Protein AF-E9PPW2-F1 (afdb_monomer_lite)

Radius of gyration: 27.1 Å; chains: 1; bounding box: 50×69×86 Å

Foldseek 3Di:
DDDDDDDDDDDPPPDDPPDPPDDPPDDQDKDWPDFDDDDDAPDDDPDFPTAIDADPQKDKDWDPPWDPQQWDADPRTIDGRDGDDVVVPVDGDTDIFIDRPPDGDDDFDDDPPPDAFDQRFFQVRVDDDDPPPPDQQFDDDDDPDPCPVVQWDAPHRRRRTIGGD

pLDDT: mean 85.35, std 16.82, range [39.62, 98.31]

Organism: Homo sapiens (NCBI:txid9606)

Secondary structure (DSSP, 8-state):
------PPPP------------------S-EES-------TT----S-SEEEE--TTEEEEE-TTSPTTTEEEETTEEEE-S---TTT-S-----EEEEETT---------TTPPTT-EEE-GGGT----SSTT---------SSTTGGGTEEEEETTEEEEEE-

Sequence (165 aa):
MGSWALLWPPLLFTGLLVRPPGTMAQAQYCSVNKDIFEVEENTNVTEPLVDIHVPEGQEVTLGALSTPFAFRIQGNQLFLNVTPDYEEKSLLEAQLLCQSGGTLTKEIRVEEDTKVNSTVIPETQLQAEDRDKDDILFYTLQEMTAGASDYFSLVSVNRPALRLD

Structure (mmCIF, N/CA/C/O backbone):
data_AF-E9PPW2-F1
#
_entry.id   AF-E9PPW2-F1
#
loop_
_atom_site.group_PDB
_atom_site.id
_atom_site.type_symbol
_atom_site.label_atom_id
_atom_site.label_alt_id
_atom_site.label_comp_id
_atom_site.label_asym_id
_atom_site.label_entity_id
_atom_site.label_seq_id
_atom_site.pdbx_PDB_ins_code
_atom_site.Cartn_x
_atom_site.Cartn_y
_atom_site.Cartn_z
_atom_site.occupancy
_atom_site.B_iso_or_equiv
_atom_site.auth_seq_id
_atom_site.auth_comp_id
_atom_site.auth_asym_id
_atom_site.auth_atom_id
_atom_site.pdbx_PDB_model_num
ATOM 1 N N . MET A 1 1 ? 2.148 -52.662 -60.702 1.00 39.62 1 MET A N 1
ATOM 2 C CA . MET A 1 1 ? 2.294 -51.192 -60.710 1.00 39.62 1 MET A CA 1
ATOM 3 C C . MET A 1 1 ? 0.902 -50.578 -60.741 1.00 39.62 1 MET A C 1
ATOM 5 O O . MET A 1 1 ? 0.231 -50.787 -61.737 1.00 39.62 1 MET A O 1
ATOM 9 N N . GLY A 1 2 ? 0.507 -49.882 -59.661 1.00 42.38 2 GLY A N 1
ATOM 10 C CA . GLY A 1 2 ? -0.670 -48.989 -59.549 1.00 42.38 2 GLY A CA 1
ATOM 11 C C . GLY A 1 2 ? -2.042 -49.675 -59.627 1.00 42.38 2 GLY A C 1
ATOM 12 O O . GLY A 1 2 ? -2.195 -50.667 -60.314 1.00 42.38 2 GLY A O 1
ATOM 13 N N . SER A 1 3 ? -3.117 -49.244 -58.977 1.00 44.25 3 SER A N 1
ATOM 14 C CA . SER A 1 3 ? -3.381 -48.148 -58.047 1.00 44.25 3 SER A CA 1
ATOM 15 C C . SER A 1 3 ? -4.735 -48.493 -57.408 1.00 44.25 3 SER A C 1
ATOM 17 O O . SER A 1 3 ? -5.693 -48.752 -58.135 1.00 44.25 3 SER A O 1
ATOM 19 N N . TRP A 1 4 ? -4.818 -48.584 -56.080 1.00 45.62 4 TRP A N 1
ATOM 20 C CA . TRP A 1 4 ? -6.082 -48.819 -55.375 1.00 45.62 4 TRP A CA 1
ATOM 21 C C . TRP A 1 4 ? -6.699 -47.455 -55.063 1.00 45.62 4 TRP A C 1
ATOM 23 O O . TRP A 1 4 ? -6.168 -46.710 -54.244 1.00 45.62 4 TRP A O 1
ATOM 33 N N . ALA A 1 5 ? -7.795 -47.106 -55.735 1.00 47.72 5 ALA A N 1
ATOM 34 C CA . ALA A 1 5 ? -8.551 -45.895 -55.441 1.00 47.72 5 ALA A CA 1
ATOM 35 C C . ALA A 1 5 ? -9.536 -46.187 -54.298 1.00 47.72 5 ALA A C 1
ATOM 37 O O . ALA A 1 5 ? -10.601 -46.760 -54.519 1.00 47.72 5 ALA A O 1
ATOM 38 N N . LEU A 1 6 ? -9.168 -45.824 -53.069 1.00 55.53 6 LEU A N 1
ATOM 39 C CA . LEU A 1 6 ? -10.096 -45.777 -51.942 1.00 55.53 6 LEU A CA 1
ATOM 40 C C . LEU A 1 6 ? -10.734 -44.383 -51.888 1.00 55.53 6 LEU A C 1
ATOM 42 O O . LEU A 1 6 ? -10.062 -43.382 -51.652 1.00 55.53 6 LEU A O 1
ATOM 46 N N . LEU A 1 7 ? -12.043 -44.345 -52.138 1.00 50.47 7 LEU A N 1
ATOM 47 C CA . LEU A 1 7 ? -12.925 -43.203 -51.907 1.00 50.47 7 LEU A CA 1
ATOM 48 C C . LEU A 1 7 ? -13.044 -42.942 -50.397 1.00 50.47 7 LEU A C 1
ATOM 50 O O . LEU A 1 7 ? -13.557 -43.786 -49.666 1.00 50.47 7 LEU A O 1
ATOM 54 N N . TRP A 1 8 ? -12.612 -41.767 -49.940 1.00 46.84 8 TRP A N 1
ATOM 55 C CA . TRP A 1 8 ? -12.901 -41.252 -48.597 1.00 46.84 8 TRP A CA 1
ATOM 56 C C . TRP A 1 8 ? -14.102 -40.278 -48.676 1.00 46.84 8 TRP A C 1
ATOM 58 O O . TRP A 1 8 ? -14.079 -39.381 -49.521 1.00 46.84 8 TRP A O 1
ATOM 68 N N . PRO A 1 9 ? -15.135 -40.384 -47.812 1.00 46.31 9 PRO A N 1
ATOM 69 C CA . PRO A 1 9 ? -16.247 -39.428 -47.744 1.00 46.31 9 PRO A CA 1
ATOM 70 C C . PRO A 1 9 ? -15.913 -38.206 -46.859 1.00 46.31 9 PRO A C 1
ATOM 72 O O . PRO A 1 9 ? -15.339 -38.371 -45.783 1.00 46.31 9 PRO A O 1
ATOM 75 N N . PRO A 1 10 ? -16.267 -36.967 -47.244 1.00 52.53 10 PRO A N 1
ATOM 76 C CA . PRO A 1 10 ? -15.836 -35.780 -46.512 1.00 52.53 10 PRO A CA 1
ATOM 77 C C . PRO A 1 10 ? -16.504 -35.723 -45.131 1.00 52.53 10 PRO A C 1
ATOM 79 O O . PRO A 1 10 ? -17.729 -35.734 -45.016 1.00 52.53 10 PRO A O 1
ATOM 82 N N . LEU A 1 11 ? -15.690 -35.654 -44.076 1.00 57.00 11 LEU A N 1
ATOM 83 C CA . LEU A 1 11 ? -16.152 -35.393 -42.714 1.00 57.00 11 LEU A CA 1
ATOM 84 C C . LEU A 1 11 ? -16.548 -33.916 -42.604 1.00 57.00 11 LEU A C 1
ATOM 86 O O . LEU A 1 11 ? -15.697 -33.028 -42.634 1.00 57.00 11 LEU A O 1
ATOM 90 N N . LEU A 1 12 ? -17.847 -33.660 -42.462 1.00 56.25 12 LEU A N 1
ATOM 91 C CA . LEU A 1 12 ? -18.384 -32.382 -42.006 1.00 56.25 12 LEU A CA 1
ATOM 92 C C . LEU A 1 12 ? -18.013 -32.196 -40.527 1.00 56.25 12 LEU A C 1
ATOM 94 O O . LEU A 1 12 ? -18.702 -32.692 -39.639 1.00 56.25 12 LEU A O 1
ATOM 98 N N . PHE A 1 13 ? -16.920 -31.481 -40.256 1.00 53.19 13 PHE A N 1
ATOM 99 C CA . PHE A 1 13 ? -16.645 -30.935 -38.928 1.00 53.19 13 PHE A CA 1
ATOM 100 C C . PHE A 1 13 ? -17.612 -29.773 -38.672 1.00 53.19 13 PHE A C 1
ATOM 102 O O . PHE A 1 13 ? -17.373 -28.633 -39.066 1.00 53.19 13 PHE A O 1
ATOM 109 N N . THR A 1 14 ? -18.732 -30.061 -38.015 1.00 55.41 14 THR A N 1
ATOM 110 C CA . THR A 1 14 ? -19.552 -29.040 -37.360 1.00 55.41 14 THR A CA 1
ATOM 111 C C . THR A 1 14 ? -18.732 -28.426 -36.226 1.00 55.41 14 THR A C 1
ATOM 113 O O . THR A 1 14 ? -18.534 -29.053 -35.185 1.00 55.41 14 THR A O 1
ATOM 116 N N . GLY A 1 15 ? -18.214 -27.217 -36.445 1.00 52.25 15 GLY A N 1
ATOM 117 C CA . GLY A 1 15 ? -17.520 -26.436 -35.427 1.00 52.25 15 GLY A CA 1
ATOM 118 C C . GLY A 1 15 ? -18.474 -26.035 -34.304 1.00 52.25 15 GLY A C 1
ATOM 119 O O . GLY A 1 15 ? -19.262 -25.104 -34.451 1.00 52.25 15 GLY A O 1
ATOM 120 N N . LEU A 1 16 ? -18.391 -26.727 -33.169 1.00 51.16 16 LEU A N 1
ATOM 121 C CA . LEU A 1 16 ? -18.877 -26.212 -31.894 1.00 51.16 16 LEU A CA 1
ATOM 122 C C . LEU A 1 16 ? -17.952 -25.061 -31.483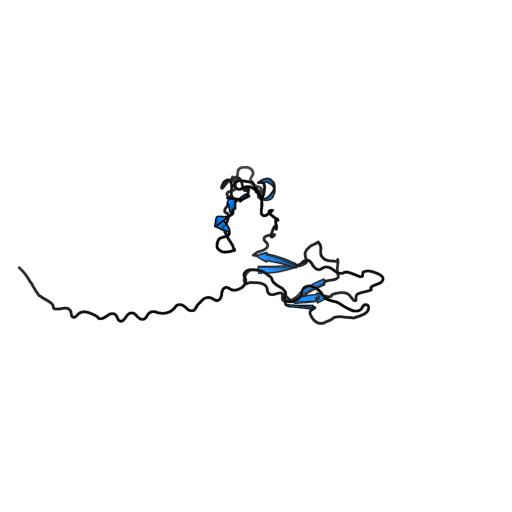 1.00 51.16 16 LEU A C 1
ATOM 124 O O . LEU A 1 16 ? -16.843 -25.284 -31.001 1.00 51.16 16 LEU A O 1
ATOM 128 N N . LEU A 1 17 ? -18.409 -23.825 -31.689 1.00 55.09 17 LEU A N 1
ATOM 129 C CA . LEU A 1 17 ? -17.853 -22.646 -31.029 1.00 55.09 17 LEU A CA 1
ATOM 130 C C . LEU A 1 17 ? -18.103 -22.790 -29.522 1.00 55.09 17 LEU A C 1
ATOM 132 O O . LEU A 1 17 ? -19.140 -22.378 -29.004 1.00 55.09 17 LEU A O 1
ATOM 136 N N . VAL A 1 18 ? -17.155 -23.409 -28.817 1.00 53.19 18 VAL A N 1
ATOM 137 C CA . VAL A 1 18 ? -17.065 -23.325 -27.360 1.00 53.19 18 VAL A CA 1
ATOM 138 C C . VAL A 1 18 ? -16.742 -21.871 -27.039 1.00 53.19 18 VAL A C 1
ATOM 140 O O . VAL A 1 18 ? -15.615 -21.416 -27.205 1.00 53.19 18 VAL A O 1
ATOM 143 N N . ARG A 1 19 ? -17.766 -21.117 -26.636 1.00 56.16 19 ARG A N 1
ATOM 144 C CA . ARG A 1 19 ? -17.602 -19.794 -26.039 1.00 56.16 19 ARG A CA 1
ATOM 145 C C . ARG A 1 19 ? -16.843 -20.001 -24.722 1.00 56.16 19 ARG A C 1
ATOM 147 O O . ARG A 1 19 ? -17.397 -20.670 -23.847 1.00 56.16 19 ARG A O 1
ATOM 154 N N . PRO A 1 20 ? -15.606 -19.498 -24.562 1.00 51.44 20 PRO A N 1
ATOM 155 C CA . PRO A 1 20 ? -14.952 -19.572 -23.268 1.00 51.44 20 PRO A CA 1
ATOM 156 C C . PRO A 1 20 ? -15.800 -18.778 -22.260 1.00 51.44 20 PRO A C 1
ATOM 158 O O . PRO A 1 20 ? -16.341 -17.723 -22.621 1.00 51.44 20 PRO A O 1
ATOM 161 N N . PRO A 1 21 ? -15.984 -19.283 -21.028 1.00 51.84 21 PRO A N 1
ATOM 162 C CA . PRO A 1 21 ? -16.613 -18.506 -19.974 1.00 51.84 21 PRO A CA 1
ATOM 163 C C . PRO A 1 21 ? -15.818 -17.212 -19.814 1.00 51.84 21 PRO A C 1
ATOM 165 O O . PRO A 1 21 ? -14.596 -17.239 -19.677 1.00 51.84 21 PRO A O 1
ATOM 168 N N . GLY A 1 22 ? -16.518 -16.081 -19.905 1.00 50.00 22 GLY A N 1
ATOM 169 C CA . GLY A 1 22 ? -15.923 -14.781 -19.646 1.00 50.00 22 GLY A CA 1
ATOM 170 C C . GLY A 1 22 ? -15.359 -14.794 -18.236 1.00 50.00 22 GLY A C 1
ATOM 171 O O . GLY A 1 22 ? -16.110 -14.904 -17.268 1.00 50.00 22 GLY A O 1
ATOM 172 N N . THR A 1 23 ? -14.039 -14.723 -18.128 1.00 52.59 23 THR A N 1
ATOM 173 C CA . THR A 1 23 ? -13.368 -14.384 -16.883 1.00 52.59 23 THR A CA 1
ATOM 174 C C . THR A 1 23 ? -13.858 -12.999 -16.490 1.00 52.59 23 THR A C 1
ATOM 176 O O . THR A 1 23 ? -13.566 -12.016 -17.172 1.00 52.59 23 THR A O 1
ATOM 179 N N . MET A 1 24 ? -14.660 -12.921 -15.429 1.00 47.44 24 MET A N 1
ATOM 180 C CA . MET A 1 24 ? -14.906 -11.645 -14.775 1.00 47.44 24 MET A CA 1
ATOM 181 C C . MET A 1 24 ? -13.551 -11.178 -14.252 1.00 47.44 24 MET A C 1
ATOM 183 O O . MET A 1 24 ? -12.916 -11.897 -13.484 1.00 47.44 24 MET A O 1
ATOM 187 N N . ALA A 1 25 ? -13.072 -10.033 -14.729 1.00 46.34 25 ALA A N 1
ATOM 188 C CA . ALA A 1 25 ? -11.869 -9.421 -14.194 1.00 46.34 25 ALA A CA 1
ATOM 189 C C . ALA A 1 25 ? -12.123 -9.120 -12.709 1.00 46.34 25 ALA A C 1
ATOM 191 O O . ALA A 1 25 ? -12.890 -8.216 -12.380 1.00 46.34 25 ALA A O 1
ATOM 192 N N . GLN A 1 26 ? -11.557 -9.928 -11.812 1.00 54.47 26 GLN A N 1
ATOM 193 C CA . GLN A 1 26 ? -11.537 -9.608 -10.389 1.00 54.47 26 GLN A CA 1
ATOM 194 C C . GLN A 1 26 ? -10.695 -8.349 -10.200 1.00 54.47 26 GLN A C 1
ATOM 196 O O . GLN A 1 26 ? -9.639 -8.207 -10.818 1.00 54.47 26 GLN A O 1
ATOM 201 N N . ALA A 1 27 ? -11.179 -7.426 -9.365 1.00 54.19 27 ALA A N 1
ATOM 202 C CA . ALA A 1 27 ? -10.410 -6.257 -8.971 1.00 54.19 27 ALA A CA 1
ATOM 203 C C . ALA A 1 27 ? -9.065 -6.732 -8.401 1.00 54.19 27 ALA A C 1
ATOM 205 O O . ALA A 1 27 ? -9.032 -7.469 -7.419 1.00 54.19 27 ALA A O 1
ATOM 206 N N . GLN A 1 28 ? -7.967 -6.343 -9.051 1.00 71.94 28 GLN A N 1
ATOM 207 C CA . GLN A 1 28 ? -6.606 -6.756 -8.686 1.00 71.94 28 GLN A CA 1
ATOM 208 C C . GLN A 1 28 ? -6.015 -5.935 -7.530 1.00 71.94 28 GLN A C 1
ATOM 210 O O . GLN A 1 28 ? -4.852 -6.112 -7.167 1.00 71.94 28 GLN A O 1
ATOM 215 N N . TYR A 1 29 ? -6.816 -5.050 -6.936 1.00 78.81 29 TYR A N 1
ATOM 216 C CA . TYR A 1 29 ? -6.404 -4.160 -5.861 1.00 78.81 29 TYR A CA 1
ATOM 217 C C . TYR A 1 29 ? -7.183 -4.458 -4.593 1.00 78.81 29 TYR A C 1
ATOM 219 O O . TYR A 1 29 ? -8.353 -4.853 -4.634 1.00 78.81 29 TYR A O 1
ATOM 227 N N . CYS A 1 30 ? -6.531 -4.214 -3.462 1.00 89.19 30 CYS A N 1
ATOM 228 C CA . CYS A 1 30 ? -7.232 -4.143 -2.200 1.00 89.19 30 CYS A CA 1
ATOM 229 C C . CYS A 1 30 ? -8.233 -2.999 -2.192 1.00 89.19 30 CYS A C 1
ATOM 231 O O . CYS A 1 30 ? -7.949 -1.900 -2.668 1.00 89.19 30 CYS A O 1
ATOM 233 N N . SER A 1 31 ? -9.390 -3.251 -1.599 1.00 93.06 31 SER A N 1
ATOM 234 C CA . SER A 1 31 ? -10.425 -2.236 -1.471 1.00 93.06 31 SER A CA 1
ATOM 235 C C . SER A 1 31 ? -11.234 -2.429 -0.203 1.00 93.06 31 SER A C 1
ATOM 237 O O . SER A 1 31 ? -11.453 -3.555 0.244 1.00 93.06 31 SER A O 1
ATOM 239 N N . VAL A 1 32 ? -11.744 -1.321 0.317 1.00 95.75 32 VAL A N 1
ATOM 240 C CA . VAL A 1 32 ? -12.776 -1.277 1.351 1.00 95.75 32 VAL A CA 1
ATOM 241 C C . VAL A 1 32 ? -13.995 -0.561 0.779 1.00 95.75 32 VAL A C 1
ATOM 243 O O . VAL A 1 32 ? -13.866 0.302 -0.087 1.00 95.75 32 VAL A O 1
ATOM 246 N N . ASN A 1 33 ? -15.191 -0.916 1.237 1.00 93.69 33 ASN A N 1
ATOM 247 C CA . ASN A 1 33 ? -16.424 -0.239 0.823 1.00 93.69 33 ASN A CA 1
ATOM 248 C C . ASN A 1 33 ? -16.680 1.067 1.597 1.00 93.69 33 ASN A C 1
ATOM 250 O O . ASN A 1 33 ? -17.510 1.869 1.173 1.00 93.69 33 ASN A O 1
ATOM 254 N N . LYS A 1 34 ? -16.005 1.257 2.736 1.00 94.44 34 LYS A N 1
ATOM 255 C CA . LYS A 1 34 ? -16.082 2.442 3.594 1.00 94.44 34 LYS A CA 1
ATOM 256 C C . LYS A 1 34 ? -14.744 2.642 4.308 1.00 94.44 34 LYS A C 1
ATOM 258 O O . LYS A 1 34 ? -14.202 1.690 4.861 1.00 94.44 34 LYS A O 1
ATOM 263 N N . ASP A 1 35 ? -14.233 3.866 4.293 1.00 95.75 35 ASP A N 1
ATOM 264 C CA . ASP A 1 35 ? -12.930 4.256 4.847 1.00 95.75 35 ASP A CA 1
ATOM 265 C C . ASP A 1 35 ? -13.024 5.311 5.968 1.00 95.75 35 ASP A C 1
ATOM 267 O O . ASP A 1 35 ? -12.095 5.440 6.760 1.00 95.75 35 ASP A O 1
ATOM 271 N N . ILE A 1 36 ? -14.156 6.013 6.097 1.00 96.31 36 ILE A N 1
ATOM 272 C CA . ILE A 1 36 ? -14.415 6.996 7.161 1.00 96.31 36 ILE A CA 1
ATOM 273 C C . ILE A 1 36 ? -15.472 6.463 8.132 1.00 96.31 36 ILE A C 1
ATOM 275 O O . ILE A 1 36 ? -16.578 6.101 7.723 1.00 96.31 36 ILE A O 1
ATOM 279 N N . PHE A 1 37 ? -15.157 6.469 9.428 1.00 96.62 37 PHE A N 1
ATOM 280 C CA . PHE A 1 37 ? -16.029 6.002 10.507 1.00 96.62 37 PHE A CA 1
ATOM 281 C C . PHE A 1 37 ? -16.161 7.078 11.581 1.00 96.62 37 PHE A C 1
ATOM 283 O O . PHE A 1 37 ? -15.173 7.696 11.967 1.00 96.62 37 PHE A O 1
ATOM 290 N N . GLU A 1 38 ? -17.377 7.260 12.085 1.00 96.56 38 GLU A N 1
ATOM 291 C CA . GLU A 1 38 ? -17.650 8.070 13.270 1.00 96.56 38 GLU A CA 1
ATOM 292 C C . GLU A 1 38 ? -17.973 7.112 14.414 1.00 96.56 38 GLU A C 1
ATOM 294 O O . GLU A 1 38 ? -18.845 6.251 14.279 1.00 96.56 38 GLU A O 1
ATOM 299 N N . VAL A 1 39 ? -17.228 7.225 15.511 1.00 96.25 39 VAL A N 1
ATOM 300 C CA . VAL A 1 39 ? -17.391 6.399 16.710 1.00 96.25 39 VAL A CA 1
ATOM 301 C C . VAL A 1 39 ? -17.488 7.344 17.896 1.00 96.25 39 VAL A C 1
ATOM 303 O O . VAL A 1 39 ? -16.604 8.177 18.091 1.00 96.25 39 VAL A O 1
ATOM 306 N N . GLU A 1 40 ? -18.563 7.227 18.671 1.00 94.06 40 GLU A N 1
ATOM 307 C CA . GLU A 1 40 ? -18.704 7.979 19.917 1.00 94.06 40 GLU A CA 1
ATOM 308 C C . GLU A 1 40 ? -17.627 7.534 20.915 1.00 94.06 40 GLU A C 1
ATOM 310 O O . GLU A 1 40 ? -17.340 6.340 21.056 1.00 94.06 40 GLU A O 1
ATOM 315 N N . GLU A 1 41 ? -17.023 8.485 21.623 1.00 91.56 41 GLU A N 1
ATOM 316 C CA . GLU A 1 41 ? -16.076 8.185 22.698 1.00 91.56 41 GLU A CA 1
ATOM 317 C C . GLU A 1 41 ? -16.690 7.266 23.766 1.00 91.56 41 GLU A C 1
ATOM 319 O O . GLU A 1 41 ? -17.908 7.135 23.897 1.00 91.56 41 GLU A O 1
ATOM 324 N N . ASN A 1 42 ? -15.836 6.597 24.536 1.00 92.31 42 ASN A N 1
ATOM 325 C CA . ASN A 1 42 ? -16.221 5.633 25.566 1.00 92.31 42 ASN A CA 1
ATOM 326 C C . ASN A 1 42 ? -17.014 4.417 25.035 1.00 92.31 42 ASN A C 1
ATOM 328 O O . ASN A 1 42 ? -17.451 3.568 25.818 1.00 92.31 42 ASN A O 1
ATOM 332 N N . THR A 1 43 ? -17.143 4.274 23.710 1.00 94.94 43 THR A N 1
ATOM 333 C CA . THR A 1 43 ? -17.827 3.151 23.061 1.00 94.94 43 THR A CA 1
ATOM 334 C C . THR A 1 43 ? -16.869 1.998 22.787 1.00 94.94 43 THR A C 1
ATOM 336 O O . THR A 1 43 ? -15.841 2.151 22.128 1.00 94.94 43 THR A O 1
ATOM 339 N N . ASN A 1 44 ? -17.231 0.803 23.257 1.00 96.56 44 ASN A N 1
ATOM 340 C CA . ASN A 1 44 ? -16.498 -0.423 22.957 1.00 96.56 44 ASN A CA 1
ATOM 341 C C . ASN A 1 44 ? -17.056 -1.086 21.689 1.00 96.56 44 ASN A C 1
ATOM 343 O O . ASN A 1 44 ? -18.075 -1.780 21.733 1.00 96.56 44 ASN A O 1
ATOM 347 N N . VAL A 1 45 ? -16.374 -0.875 20.564 1.00 96.62 45 VAL A N 1
ATOM 348 C CA . VAL A 1 45 ? -16.711 -1.502 19.281 1.00 96.62 45 VAL A CA 1
ATOM 349 C C . VAL A 1 45 ? -16.026 -2.865 19.190 1.00 96.62 45 VAL A C 1
ATOM 351 O O . VAL A 1 45 ? -14.810 -2.959 19.034 1.00 96.62 45 VAL A O 1
ATOM 354 N N . THR A 1 46 ? -16.814 -3.935 19.302 1.00 95.50 46 THR A N 1
ATOM 355 C CA . THR A 1 46 ? -16.310 -5.323 19.250 1.00 95.50 46 THR A CA 1
ATOM 356 C C . THR A 1 46 ? -16.463 -5.974 17.877 1.00 95.50 46 THR A C 1
ATOM 358 O O . THR A 1 46 ? -15.725 -6.907 17.552 1.00 95.50 46 THR A O 1
ATOM 361 N N . GLU A 1 47 ? -17.399 -5.478 17.072 1.00 96.94 47 GLU A N 1
ATOM 362 C CA . GLU A 1 47 ? -17.617 -5.900 15.691 1.00 96.94 47 GLU A CA 1
ATOM 363 C C . GLU A 1 47 ? -16.556 -5.307 14.743 1.00 96.94 47 GLU A C 1
ATOM 365 O O . GLU A 1 47 ? -15.910 -4.309 15.084 1.00 96.94 47 GLU A O 1
ATOM 370 N N . PRO A 1 48 ? -16.309 -5.926 13.574 1.00 97.69 48 PRO A N 1
ATOM 371 C CA . PRO A 1 48 ? -15.398 -5.356 12.590 1.00 97.69 48 PRO A CA 1
ATOM 372 C C . PRO A 1 48 ? -15.932 -4.014 12.079 1.00 97.69 48 PRO A C 1
ATOM 374 O O . PRO A 1 48 ? -17.123 -3.865 11.819 1.00 97.69 48 PRO A O 1
ATOM 377 N N . LEU A 1 49 ? -15.032 -3.049 11.888 1.00 97.81 49 LEU A N 1
ATOM 378 C CA . LEU A 1 49 ? -15.359 -1.773 11.253 1.00 97.81 49 LEU A CA 1
ATOM 379 C C . LEU A 1 49 ? -15.672 -1.981 9.770 1.00 97.81 49 LEU A C 1
ATOM 381 O O . LEU A 1 49 ? -16.619 -1.399 9.243 1.00 97.81 49 LEU A O 1
ATOM 385 N N . VAL A 1 50 ? -14.861 -2.804 9.095 1.00 98.00 50 VAL A N 1
ATOM 386 C CA . VAL A 1 50 ? -14.987 -3.053 7.659 1.00 98.00 50 VAL A CA 1
ATOM 387 C C . VAL A 1 50 ? -14.316 -4.350 7.222 1.00 98.00 50 VAL A C 1
ATOM 389 O O . VAL A 1 50 ? -13.277 -4.744 7.762 1.00 98.00 50 VAL A O 1
ATOM 392 N N . ASP A 1 51 ? -14.902 -4.970 6.200 1.00 97.62 51 ASP A N 1
ATOM 393 C CA . ASP A 1 51 ? -14.300 -6.071 5.456 1.00 97.62 51 ASP A CA 1
ATOM 394 C C . ASP A 1 51 ? -13.353 -5.520 4.387 1.00 97.62 51 ASP A C 1
ATOM 396 O O . ASP A 1 51 ? -13.714 -4.664 3.575 1.00 97.62 51 ASP A O 1
ATOM 400 N N . ILE A 1 52 ? -12.131 -6.039 4.365 1.00 96.88 52 ILE A N 1
ATOM 401 C CA . ILE A 1 52 ? -11.110 -5.683 3.389 1.00 96.88 52 ILE A CA 1
ATOM 402 C C . ILE A 1 52 ? -11.163 -6.730 2.282 1.00 96.88 52 ILE A C 1
ATOM 404 O O . ILE A 1 52 ? -10.843 -7.902 2.485 1.00 96.88 52 ILE A O 1
ATOM 408 N N . HIS A 1 53 ? -11.552 -6.310 1.082 1.00 94.56 53 HIS A N 1
ATOM 409 C CA . HIS A 1 53 ? -11.440 -7.166 -0.087 1.00 94.56 53 HIS A CA 1
ATOM 410 C C . HIS A 1 53 ? -9.968 -7.237 -0.495 1.00 94.56 53 HIS A C 1
ATOM 412 O O . HIS A 1 53 ? -9.408 -6.246 -0.965 1.00 94.56 53 HIS A O 1
ATOM 418 N N . VAL A 1 54 ? -9.356 -8.406 -0.308 1.00 92.31 54 VAL A N 1
ATOM 419 C CA . VAL A 1 54 ? -7.958 -8.684 -0.656 1.00 92.31 54 VAL A CA 1
ATOM 420 C C . VAL A 1 54 ? -7.936 -9.689 -1.814 1.00 92.31 54 VAL A C 1
ATOM 422 O O . VAL A 1 54 ? -8.503 -10.775 -1.667 1.00 92.31 54 VAL A O 1
ATOM 425 N N . PRO A 1 55 ? -7.326 -9.351 -2.965 1.00 89.12 5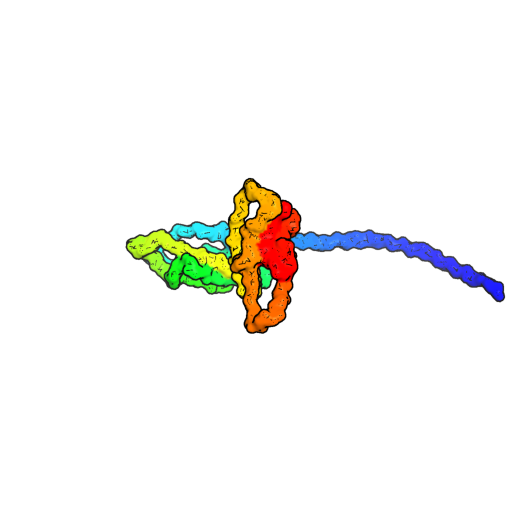5 PRO A N 1
ATOM 426 C CA . PRO A 1 55 ? -7.185 -10.269 -4.093 1.00 89.12 55 PRO A CA 1
ATOM 427 C C . PRO A 1 55 ? -6.375 -11.522 -3.737 1.00 89.12 55 PRO A C 1
ATOM 429 O O . PRO A 1 55 ? -5.562 -11.522 -2.813 1.00 89.12 55 PRO A O 1
ATOM 432 N N . GLU A 1 56 ? -6.558 -12.592 -4.509 1.00 84.69 56 GLU A N 1
ATOM 433 C CA . GLU A 1 56 ? -5.813 -13.838 -4.312 1.00 84.69 56 GLU A CA 1
ATOM 434 C C . GLU A 1 56 ? -4.294 -13.614 -4.448 1.00 84.69 56 GLU A C 1
ATOM 436 O O . GLU A 1 56 ? -3.833 -12.906 -5.343 1.00 84.69 56 GLU A O 1
ATOM 441 N N . GLY A 1 57 ? -3.514 -14.204 -3.535 1.00 82.88 57 GLY A N 1
ATOM 442 C CA . GLY A 1 57 ? -2.053 -14.057 -3.488 1.00 82.88 57 GLY A CA 1
ATOM 443 C C . GLY A 1 57 ? -1.540 -12.790 -2.790 1.00 82.88 57 GLY A C 1
ATOM 444 O O . GLY A 1 57 ? -0.326 -12.637 -2.644 1.00 82.88 57 GLY A O 1
ATOM 445 N N . GLN A 1 58 ? -2.434 -11.907 -2.331 1.00 87.12 58 GLN A N 1
ATOM 446 C CA . GLN A 1 58 ? -2.088 -10.753 -1.502 1.00 87.12 58 GLN A CA 1
ATOM 447 C C . GLN A 1 58 ? -2.442 -10.985 -0.029 1.00 87.12 58 GLN A C 1
ATOM 449 O O . GLN A 1 58 ? -3.343 -11.750 0.312 1.00 87.12 58 GLN A O 1
ATOM 454 N N . GLU A 1 59 ? -1.743 -10.271 0.844 1.00 90.69 59 GLU A N 1
ATOM 455 C CA . GLU A 1 59 ? -2.020 -10.173 2.273 1.00 90.69 59 GLU A CA 1
ATOM 456 C C . GLU A 1 59 ? -2.138 -8.703 2.667 1.00 90.69 59 GLU A C 1
ATOM 458 O O . GLU A 1 59 ? -1.503 -7.835 2.064 1.00 90.69 59 GLU A O 1
ATOM 463 N N . VAL A 1 60 ? -2.935 -8.415 3.696 1.00 93.38 60 VAL A N 1
ATOM 464 C CA . VAL A 1 60 ? -3.093 -7.060 4.230 1.00 93.38 60 VAL A CA 1
ATOM 465 C C . VAL A 1 60 ? -2.555 -6.971 5.655 1.00 93.38 60 VAL A C 1
ATOM 467 O O . VAL A 1 60 ? -2.835 -7.814 6.506 1.00 93.38 60 VAL A O 1
ATOM 470 N N . THR A 1 61 ? -1.773 -5.927 5.917 1.00 94.00 61 THR A N 1
ATOM 471 C CA . THR A 1 61 ? -1.148 -5.644 7.216 1.00 94.00 61 THR A CA 1
ATOM 472 C C . THR A 1 61 ? -1.343 -4.180 7.607 1.00 94.00 61 THR A C 1
ATOM 474 O O . THR A 1 61 ? -1.678 -3.345 6.767 1.00 94.00 61 THR A O 1
ATOM 477 N N . LEU A 1 62 ? -1.151 -3.854 8.890 1.00 95.50 62 LEU A N 1
ATOM 478 C CA . LEU A 1 62 ? -1.145 -2.464 9.352 1.00 95.50 62 LEU A CA 1
ATOM 479 C C . LEU A 1 62 ? 0.226 -1.831 9.109 1.00 95.50 62 LEU A C 1
ATOM 481 O O . LEU A 1 62 ? 1.254 -2.381 9.504 1.00 95.50 62 LEU A O 1
ATOM 485 N N . GLY A 1 63 ? 0.229 -0.660 8.482 1.00 91.69 63 GLY A N 1
ATOM 486 C CA . GLY A 1 63 ? 1.429 0.127 8.241 1.00 91.69 63 GLY A CA 1
ATOM 487 C C . GLY A 1 63 ? 1.875 0.935 9.455 1.00 91.69 63 GLY A C 1
ATOM 488 O O . GLY A 1 63 ? 1.098 1.189 10.378 1.00 91.69 63 GLY A O 1
ATOM 489 N N . ALA A 1 64 ? 3.135 1.375 9.432 1.00 92.19 64 ALA A N 1
ATOM 490 C CA . ALA A 1 64 ? 3.762 2.120 10.526 1.00 92.19 64 ALA A CA 1
ATOM 491 C C . ALA A 1 64 ? 3.169 3.524 10.751 1.00 92.19 64 ALA A C 1
ATOM 493 O O . ALA A 1 64 ? 3.398 4.105 11.808 1.00 92.19 64 ALA A O 1
ATOM 494 N N . LEU A 1 65 ? 2.412 4.065 9.785 1.00 93.00 65 LEU A N 1
ATOM 495 C CA . LEU A 1 65 ? 1.689 5.333 9.948 1.00 93.00 65 LEU A CA 1
ATOM 496 C C . LEU A 1 65 ? 0.359 5.173 10.697 1.00 93.00 65 LEU A C 1
ATOM 498 O O . LEU A 1 65 ? -0.273 6.168 11.038 1.00 93.00 65 LEU A O 1
ATOM 502 N N . SER A 1 66 ? -0.067 3.937 10.975 1.00 95.88 66 SER A N 1
ATOM 503 C CA . SER A 1 66 ? -1.282 3.687 11.750 1.00 95.88 66 SER A CA 1
ATOM 504 C C . SER A 1 66 ? -1.140 4.214 13.177 1.00 95.88 66 SER A C 1
ATOM 506 O O . SER A 1 66 ? -0.061 4.185 13.771 1.00 95.88 66 SER A O 1
ATOM 508 N N . THR A 1 67 ? -2.255 4.627 13.773 1.00 96.06 67 THR A N 1
ATOM 509 C CA . THR A 1 67 ? -2.279 5.029 15.177 1.00 96.06 67 THR A CA 1
ATOM 510 C C . THR A 1 67 ? -1.850 3.854 16.065 1.00 96.06 67 THR A C 1
ATOM 512 O O . THR A 1 67 ? -2.458 2.780 15.981 1.00 96.06 67 THR A O 1
ATOM 515 N N . PRO A 1 68 ? -0.817 4.025 16.914 1.00 95.00 68 PRO A N 1
ATOM 516 C CA . PRO A 1 68 ? -0.265 2.931 17.703 1.00 95.00 68 PRO A CA 1
ATOM 517 C C . PRO A 1 68 ? -1.320 2.243 18.569 1.00 95.00 68 PRO A C 1
ATOM 519 O O . PRO A 1 68 ? -2.103 2.906 19.241 1.00 95.00 68 PRO A O 1
ATOM 522 N N . PHE A 1 69 ? -1.318 0.908 18.560 1.00 94.25 69 PHE A N 1
ATOM 523 C CA . PHE A 1 69 ? -2.182 0.039 19.376 1.00 94.25 69 PHE A CA 1
ATOM 524 C C . PHE A 1 69 ? -3.704 0.177 19.164 1.00 94.25 69 PHE A C 1
ATOM 526 O O . PHE A 1 69 ? -4.458 -0.579 19.776 1.00 94.25 69 PHE A O 1
ATOM 533 N N . ALA A 1 70 ? -4.162 1.070 18.282 1.00 97.06 70 ALA A N 1
ATOM 534 C CA . ALA A 1 70 ? -5.581 1.375 18.101 1.00 97.06 70 ALA A CA 1
ATOM 535 C C . ALA A 1 70 ? -6.332 0.377 17.212 1.00 97.06 70 ALA A C 1
ATOM 537 O O . ALA A 1 70 ? -7.539 0.209 17.370 1.00 97.06 70 ALA A O 1
ATOM 538 N N . PHE A 1 71 ? -5.636 -0.301 16.299 1.00 98.19 71 PHE A N 1
ATOM 539 C CA . PHE A 1 71 ? -6.251 -1.173 15.300 1.00 98.19 71 PHE A CA 1
ATOM 540 C C . PHE A 1 71 ? -5.617 -2.559 15.283 1.00 98.19 71 PHE A C 1
ATOM 542 O O . PHE A 1 71 ? -4.449 -2.737 15.633 1.00 98.19 71 PHE A O 1
ATOM 549 N N . ARG A 1 72 ? -6.387 -3.542 14.816 1.00 97.75 72 ARG A N 1
ATOM 550 C CA . ARG A 1 72 ? -5.884 -4.864 14.432 1.00 97.75 72 ARG A CA 1
ATOM 551 C C . ARG A 1 72 ? -6.602 -5.352 13.181 1.00 97.75 72 ARG A C 1
ATOM 553 O O . ARG A 1 72 ? -7.749 -4.982 12.940 1.00 97.75 72 ARG A O 1
ATOM 560 N N . ILE A 1 73 ? -5.940 -6.217 12.424 1.00 97.62 73 ILE A N 1
ATOM 561 C CA . ILE A 1 73 ? -6.540 -6.916 11.288 1.00 97.62 73 ILE A CA 1
ATOM 562 C C . ILE A 1 73 ? -6.633 -8.394 11.640 1.00 97.62 73 ILE A C 1
ATOM 564 O O . ILE A 1 73 ? -5.656 -8.990 12.092 1.00 97.62 73 ILE A O 1
ATOM 568 N N . GLN A 1 74 ? -7.804 -8.986 11.430 1.00 96.81 74 GLN A N 1
ATOM 569 C CA . GLN A 1 74 ? -8.022 -10.414 11.624 1.00 96.81 74 GLN A CA 1
ATOM 570 C C . GLN A 1 74 ? -8.936 -10.936 10.518 1.00 96.81 74 GLN A C 1
ATOM 572 O O . GLN A 1 74 ? -10.026 -10.412 10.327 1.00 96.81 74 GLN A O 1
ATOM 577 N N . GLY A 1 75 ? -8.485 -11.953 9.776 1.00 94.38 75 GLY A N 1
ATOM 578 C CA . GLY A 1 75 ? -9.278 -12.561 8.699 1.00 94.38 75 GLY A CA 1
ATOM 579 C C . GLY A 1 75 ? -9.695 -11.576 7.601 1.00 94.38 75 GLY A C 1
ATOM 580 O O . GLY A 1 75 ? -10.821 -11.654 7.128 1.00 94.38 75 GLY A O 1
ATOM 581 N N . ASN A 1 76 ? -8.815 -10.639 7.232 1.00 95.62 76 ASN A N 1
ATOM 582 C CA . ASN A 1 76 ? -9.100 -9.534 6.305 1.00 95.62 76 ASN A CA 1
ATOM 583 C C . ASN A 1 76 ? -10.233 -8.601 6.767 1.00 95.62 76 ASN A C 1
ATOM 585 O O . ASN A 1 76 ? -10.859 -7.939 5.949 1.00 95.62 76 ASN A O 1
ATOM 589 N N . GLN A 1 77 ? -10.484 -8.507 8.071 1.00 98.06 77 GLN A N 1
ATOM 590 C CA . GLN A 1 77 ? -11.401 -7.529 8.651 1.00 98.06 77 GLN A CA 1
ATOM 591 C C . GLN A 1 77 ? -10.627 -6.574 9.560 1.00 98.06 77 GLN A C 1
ATOM 593 O O . GLN A 1 77 ? -9.734 -7.001 10.303 1.00 98.06 77 GLN A O 1
ATOM 598 N N . LEU A 1 78 ? -10.957 -5.285 9.498 1.00 98.25 78 LEU A N 1
ATOM 599 C CA . LEU A 1 78 ? -10.365 -4.257 10.350 1.00 98.25 78 LEU A CA 1
ATOM 600 C C . LEU A 1 78 ? -11.175 -4.117 11.640 1.00 98.25 78 LEU A C 1
ATOM 602 O O . LEU A 1 78 ? -12.388 -3.927 11.599 1.00 98.25 78 LEU A O 1
ATOM 606 N N . PHE A 1 79 ? -10.497 -4.144 12.784 1.00 98.31 79 PHE A N 1
ATOM 607 C CA . PHE A 1 79 ? -11.104 -3.948 14.097 1.00 98.31 79 PHE A CA 1
ATOM 608 C C . PHE A 1 79 ? -10.476 -2.769 14.824 1.00 98.31 79 PHE A C 1
ATOM 610 O O . PHE A 1 79 ? -9.258 -2.562 14.768 1.00 98.31 79 PHE A O 1
ATOM 617 N N . LEU A 1 80 ? -11.308 -2.078 15.599 1.00 98.00 80 LEU A N 1
ATOM 618 C CA . LEU A 1 80 ? -10.850 -1.192 16.655 1.00 98.00 80 LEU A CA 1
ATOM 619 C C . LEU A 1 80 ? -10.404 -2.040 17.860 1.00 98.00 80 LEU A C 1
ATOM 621 O O . LEU A 1 80 ? -11.030 -3.041 18.218 1.00 98.00 80 LEU A O 1
ATOM 625 N N . ASN A 1 81 ? -9.271 -1.685 18.454 1.00 96.62 81 ASN A N 1
ATOM 626 C CA . ASN A 1 81 ? -8.653 -2.421 19.559 1.00 96.62 81 ASN A CA 1
ATOM 627 C C . ASN A 1 81 ? -8.600 -1.613 20.863 1.00 96.62 81 ASN A C 1
ATOM 629 O O . ASN A 1 81 ? -8.076 -2.087 21.869 1.00 96.62 81 ASN A O 1
ATOM 633 N N . VAL A 1 82 ? -9.142 -0.399 20.838 1.00 95.69 82 VAL A N 1
ATOM 634 C CA . VAL A 1 82 ? -9.198 0.539 21.958 1.00 95.69 82 VAL A CA 1
ATOM 635 C C . VAL A 1 82 ? -10.591 1.150 22.031 1.00 95.69 82 VAL A C 1
ATOM 637 O O . VAL A 1 82 ? -11.307 1.196 21.032 1.00 95.69 82 VAL A O 1
ATOM 640 N N . THR A 1 83 ? -10.959 1.638 23.208 1.00 96.44 83 THR A N 1
ATOM 641 C CA . THR A 1 83 ? -12.124 2.508 23.382 1.00 96.44 83 THR A CA 1
ATOM 642 C C . THR A 1 83 ? -11.673 3.950 23.128 1.00 96.44 83 THR A C 1
ATOM 644 O O . THR A 1 83 ? -10.755 4.385 23.825 1.00 96.44 83 THR A O 1
ATOM 647 N N . PRO A 1 84 ? -12.248 4.681 22.153 1.00 94.06 84 PRO A N 1
ATOM 648 C CA . PRO A 1 84 ? -11.866 6.067 21.892 1.00 94.06 84 PRO A CA 1
ATOM 649 C C . PRO A 1 84 ? -12.154 6.974 23.088 1.00 94.06 84 PRO A C 1
ATOM 651 O O . PRO A 1 84 ? -13.162 6.798 23.768 1.00 94.06 84 PRO A O 1
ATOM 654 N N . ASP A 1 85 ? -11.292 7.960 23.291 1.00 92.75 85 ASP A N 1
ATOM 655 C CA . ASP A 1 85 ? -11.405 9.010 24.303 1.00 92.75 85 ASP A CA 1
ATOM 656 C C . ASP A 1 85 ? -11.117 10.334 23.583 1.00 92.75 85 ASP A C 1
ATOM 658 O O . ASP A 1 85 ? -10.014 10.529 23.063 1.00 92.75 85 ASP A O 1
ATOM 662 N N . TYR A 1 86 ? -12.131 11.192 23.441 1.00 89.69 86 TYR A N 1
ATOM 663 C CA . TYR A 1 86 ? -12.049 12.372 22.576 1.00 89.69 86 TYR A CA 1
ATOM 664 C C . TYR A 1 86 ? -11.060 13.409 23.125 1.00 89.69 86 TYR A C 1
ATOM 666 O O . TYR A 1 86 ? -10.360 14.071 22.353 1.00 89.69 86 TYR A O 1
ATOM 674 N N . GLU A 1 87 ? -10.969 13.518 24.450 1.00 90.44 87 GLU A N 1
ATOM 675 C CA . GLU A 1 87 ? -10.023 14.374 25.158 1.00 90.44 87 GLU A CA 1
ATOM 676 C C . GLU A 1 87 ? -8.568 13.931 24.960 1.00 90.44 87 GLU A C 1
ATOM 678 O O . GLU A 1 87 ? -7.666 14.772 25.000 1.00 90.44 87 GLU A O 1
ATOM 683 N N . GLU A 1 88 ? -8.331 12.635 24.736 1.00 88.31 88 GLU A N 1
ATOM 684 C CA . GLU A 1 88 ? -7.005 12.100 24.415 1.00 88.31 88 GLU A CA 1
ATOM 685 C C . GLU A 1 88 ? -6.702 12.248 22.924 1.00 88.31 88 GLU A C 1
ATOM 687 O O . GLU A 1 88 ? -5.687 12.846 22.548 1.00 88.31 88 GLU A O 1
ATOM 692 N N . LYS A 1 89 ? -7.591 11.734 22.063 1.00 87.94 89 LYS A N 1
ATOM 693 C CA . LYS A 1 89 ? -7.383 11.726 20.616 1.00 87.94 89 LYS A CA 1
ATOM 694 C C . LYS A 1 89 ? -8.682 11.618 19.826 1.00 87.94 89 LYS A C 1
ATOM 696 O O . LYS A 1 89 ? -9.344 10.586 19.790 1.00 87.94 89 LYS A O 1
ATOM 701 N N . SER A 1 90 ? -8.966 12.667 19.060 1.00 91.38 90 SER A N 1
ATOM 702 C CA . SER A 1 90 ? -10.176 12.779 18.238 1.00 91.38 90 SER A CA 1
ATOM 703 C C . SER A 1 90 ? -10.090 12.121 16.855 1.00 91.38 90 SER A C 1
ATOM 705 O O . SER A 1 90 ? -11.115 11.971 16.194 1.00 91.38 90 SER A O 1
ATOM 707 N N . LEU A 1 91 ? -8.893 11.734 16.395 1.00 95.00 91 LEU A N 1
ATOM 708 C CA . LEU A 1 91 ? -8.691 11.097 15.090 1.00 95.00 91 LEU A CA 1
ATOM 709 C C . LEU A 1 91 ? -7.742 9.901 15.194 1.00 95.00 91 LEU A C 1
ATOM 711 O O . LEU A 1 91 ? -6.582 10.036 15.594 1.00 95.00 91 LEU A O 1
ATOM 715 N N . LEU A 1 92 ? -8.234 8.739 14.773 1.00 96.62 92 LEU A N 1
ATOM 716 C CA . LEU A 1 92 ? -7.479 7.495 14.678 1.00 96.62 92 LEU A CA 1
ATOM 717 C C . LEU A 1 92 ? -7.363 7.105 13.203 1.00 96.62 92 LEU A C 1
ATOM 719 O O . LEU A 1 92 ? -8.365 7.008 12.503 1.00 96.62 92 LEU A O 1
ATOM 723 N N . GLU A 1 93 ? -6.140 6.868 12.740 1.00 97.75 93 GLU A N 1
ATOM 724 C CA . GLU A 1 93 ? -5.850 6.501 11.350 1.00 97.75 93 GLU A CA 1
ATOM 725 C C . GLU A 1 93 ? -5.296 5.075 11.271 1.00 97.75 93 GLU A C 1
ATOM 727 O O . GLU A 1 93 ? -4.434 4.700 12.069 1.00 97.75 93 GLU A O 1
ATOM 732 N N . ALA A 1 94 ? -5.778 4.285 10.310 1.00 97.38 94 ALA A N 1
ATOM 733 C CA . ALA A 1 94 ? -5.271 2.952 10.007 1.00 97.38 94 ALA A CA 1
ATOM 734 C C . ALA A 1 94 ? -4.725 2.929 8.577 1.00 97.38 94 ALA A C 1
ATOM 736 O O . ALA A 1 94 ? -5.473 3.083 7.614 1.00 97.38 94 ALA A O 1
ATOM 737 N N . GLN A 1 95 ? -3.422 2.700 8.431 1.00 96.56 95 GLN A N 1
ATOM 738 C CA . GLN A 1 95 ? -2.802 2.516 7.126 1.00 96.56 95 GLN A CA 1
ATOM 739 C C . GLN A 1 95 ? -2.866 1.034 6.750 1.00 96.56 95 GLN A C 1
ATOM 741 O O . GLN A 1 95 ? -2.218 0.207 7.392 1.00 96.56 95 GLN A O 1
ATOM 746 N N . LEU A 1 96 ? -3.614 0.691 5.701 1.00 94.88 96 LEU A N 1
ATOM 747 C CA . LEU A 1 96 ? -3.679 -0.677 5.183 1.00 94.88 96 LEU A CA 1
ATOM 748 C C . LEU A 1 96 ? -2.582 -0.889 4.133 1.00 94.88 96 LEU A C 1
ATOM 750 O O . LEU A 1 96 ? -2.559 -0.215 3.106 1.00 94.88 96 LEU A O 1
ATOM 754 N N . LEU A 1 97 ? -1.671 -1.829 4.384 1.00 91.88 97 LEU A N 1
ATOM 755 C CA . LEU A 1 97 ? -0.617 -2.220 3.452 1.00 91.88 97 LEU A CA 1
ATOM 756 C C . LEU A 1 97 ? -0.961 -3.562 2.822 1.00 91.88 97 LEU A C 1
ATOM 758 O O . LEU A 1 97 ? -0.874 -4.597 3.486 1.00 91.88 97 LEU A O 1
ATOM 762 N N . CYS A 1 98 ? -1.308 -3.537 1.539 1.00 89.31 98 CYS A N 1
ATOM 763 C CA . CYS A 1 98 ? -1.495 -4.747 0.753 1.00 89.31 98 CYS A CA 1
ATOM 764 C C . CYS A 1 98 ? -0.207 -5.153 0.049 1.00 89.31 98 CYS A C 1
ATOM 766 O O . CYS A 1 98 ? 0.390 -4.371 -0.695 1.00 89.31 98 CYS A O 1
ATOM 768 N N . GLN A 1 99 ? 0.223 -6.378 0.328 1.00 83.69 99 GLN A N 1
ATOM 769 C CA . GLN A 1 99 ? 1.495 -6.930 -0.107 1.00 83.69 99 GLN A CA 1
ATOM 770 C C . GLN A 1 99 ? 1.239 -8.235 -0.850 1.00 83.69 99 GLN A C 1
ATOM 772 O O . GLN A 1 99 ? 0.566 -9.127 -0.343 1.00 83.69 99 GLN A O 1
ATOM 777 N N . SER A 1 100 ? 1.810 -8.368 -2.043 1.00 79.38 100 SER A N 1
ATOM 778 C CA . SER A 1 100 ? 1.866 -9.644 -2.757 1.00 79.38 100 SER A CA 1
ATOM 779 C C . SER A 1 100 ? 3.183 -10.329 -2.397 1.00 79.38 100 SER A C 1
ATOM 781 O O . SER A 1 100 ? 4.255 -9.829 -2.745 1.00 79.38 100 SER A O 1
ATOM 783 N N . GLY A 1 101 ? 3.129 -11.434 -1.650 1.00 66.75 101 GLY A N 1
ATOM 784 C CA . GLY A 1 101 ? 4.319 -12.212 -1.276 1.00 66.75 101 GLY A CA 1
ATOM 785 C C . GLY A 1 101 ? 5.384 -11.453 -0.464 1.00 66.75 101 GLY A C 1
ATOM 786 O O . GLY A 1 101 ? 6.570 -11.717 -0.640 1.00 66.75 101 GLY A O 1
ATOM 787 N N . GLY A 1 102 ? 4.992 -10.488 0.380 1.00 59.28 102 GLY A N 1
ATOM 788 C CA . GLY A 1 102 ? 5.918 -9.704 1.218 1.00 59.28 102 GLY A CA 1
ATOM 789 C C . GLY A 1 102 ? 6.684 -8.589 0.489 1.00 59.28 102 GLY A C 1
ATOM 790 O O . GLY A 1 102 ? 7.609 -8.006 1.054 1.00 59.28 102 GLY A O 1
ATOM 791 N N . THR A 1 103 ? 6.320 -8.278 -0.761 1.00 59.25 103 THR A N 1
ATOM 792 C CA . THR A 1 103 ? 6.924 -7.166 -1.510 1.00 59.25 103 THR A CA 1
ATOM 793 C C . THR A 1 103 ? 6.304 -5.839 -1.070 1.00 59.25 103 THR A C 1
ATOM 795 O O . THR A 1 103 ? 5.087 -5.659 -1.135 1.00 59.25 103 THR A O 1
ATOM 798 N N . LEU A 1 104 ? 7.147 -4.909 -0.616 1.00 58.44 104 LEU A N 1
ATOM 799 C CA . LEU A 1 104 ? 6.747 -3.567 -0.196 1.00 58.44 104 LEU A CA 1
ATOM 800 C C . LEU A 1 104 ? 6.303 -2.754 -1.421 1.00 58.44 104 LEU A C 1
ATOM 802 O O . LEU A 1 104 ? 7.114 -2.420 -2.286 1.00 58.44 104 LEU A O 1
ATOM 806 N N . THR A 1 105 ? 5.013 -2.443 -1.502 1.00 70.44 105 THR A N 1
ATOM 807 C CA . THR A 1 105 ? 4.451 -1.629 -2.584 1.00 70.44 105 THR A CA 1
ATOM 808 C C . THR A 1 105 ? 4.894 -0.177 -2.420 1.00 70.44 105 THR A C 1
ATOM 810 O O . THR A 1 105 ? 4.707 0.423 -1.361 1.00 70.44 105 THR A O 1
ATOM 813 N N . LYS A 1 106 ? 5.485 0.400 -3.469 1.00 78.38 106 LYS A N 1
ATOM 814 C CA . LYS A 1 106 ? 5.907 1.802 -3.501 1.00 78.38 106 LYS A CA 1
ATOM 815 C C . LYS A 1 106 ? 4.999 2.595 -4.433 1.00 78.38 106 LYS A C 1
ATOM 817 O O . LYS A 1 106 ? 4.926 2.292 -5.619 1.00 78.38 106 LYS A O 1
ATOM 822 N N . GLU A 1 107 ? 4.344 3.620 -3.899 1.00 85.44 107 GLU A N 1
ATOM 823 C CA . GLU A 1 107 ? 3.459 4.506 -4.658 1.00 85.44 107 GLU A CA 1
ATOM 824 C C . GLU A 1 107 ? 4.155 5.834 -4.970 1.00 85.44 107 GLU A C 1
ATOM 826 O O . GLU A 1 107 ? 4.783 6.438 -4.097 1.00 85.44 107 GLU A O 1
ATOM 831 N N . ILE A 1 108 ? 4.059 6.285 -6.223 1.00 88.50 108 ILE A N 1
ATOM 832 C CA . ILE A 1 108 ? 4.659 7.531 -6.710 1.00 88.50 108 ILE A CA 1
ATOM 833 C C . ILE A 1 108 ? 3.617 8.274 -7.538 1.00 88.50 108 ILE A C 1
ATOM 835 O O . ILE A 1 108 ? 2.984 7.696 -8.419 1.00 88.50 108 ILE A O 1
ATOM 839 N N . ARG A 1 109 ? 3.447 9.566 -7.250 1.00 93.38 109 ARG A N 1
ATOM 840 C CA . ARG A 1 109 ? 2.563 10.457 -8.004 1.00 93.38 109 ARG A CA 1
ATOM 841 C C . ARG A 1 109 ? 3.355 11.099 -9.136 1.00 93.38 109 ARG A C 1
ATOM 843 O O . ARG A 1 109 ? 4.410 11.678 -8.888 1.00 93.38 109 ARG A O 1
ATOM 850 N N . VAL A 1 110 ? 2.834 10.996 -10.351 1.00 95.00 110 VAL A N 1
ATOM 851 C CA . VAL A 1 110 ? 3.388 11.627 -11.553 1.00 95.00 110 VAL A CA 1
ATOM 852 C C . VAL A 1 110 ? 2.397 12.698 -11.994 1.00 95.00 110 VAL A C 1
ATOM 854 O O . VAL A 1 110 ? 1.208 12.410 -12.123 1.00 95.00 110 VAL A O 1
ATOM 857 N N . GLU A 1 111 ? 2.864 13.936 -12.158 1.00 96.31 111 GLU A N 1
ATOM 858 C CA . GLU A 1 111 ? 2.020 15.036 -12.638 1.00 96.31 111 GLU A CA 1
ATOM 859 C C . GLU A 1 111 ? 1.587 14.760 -14.085 1.00 96.31 111 GLU A C 1
ATOM 861 O O . GLU A 1 111 ? 2.380 14.251 -14.880 1.00 96.31 111 GLU A O 1
ATOM 866 N N . GLU A 1 112 ? 0.339 15.082 -14.428 1.00 96.06 112 GLU A N 1
ATOM 867 C CA . GLU A 1 112 ? -0.241 14.807 -15.754 1.00 96.06 112 GLU A CA 1
ATOM 868 C C . GLU A 1 112 ? 0.563 15.455 -16.895 1.00 96.06 112 GLU A C 1
ATOM 870 O O . GLU A 1 112 ? 0.679 14.893 -17.980 1.00 96.06 112 GLU A O 1
ATOM 875 N N . ASP A 1 113 ? 1.162 16.618 -16.645 1.00 96.38 113 ASP A N 1
ATOM 876 C CA . ASP A 1 113 ? 1.965 17.387 -17.595 1.00 96.38 113 ASP A CA 1
ATOM 877 C C . ASP A 1 113 ? 3.466 17.040 -17.560 1.00 96.38 113 ASP A C 1
ATOM 879 O O . ASP A 1 113 ? 4.289 17.727 -18.182 1.00 96.38 113 ASP A O 1
ATOM 883 N N . THR A 1 114 ? 3.840 15.946 -16.883 1.00 97.06 114 THR A N 1
ATOM 884 C CA . THR A 1 114 ? 5.210 15.424 -16.908 1.00 97.06 114 THR A CA 1
ATOM 885 C C . THR A 1 114 ? 5.639 15.160 -18.350 1.00 97.06 114 THR A C 1
ATOM 887 O O . THR A 1 114 ? 4.966 14.481 -19.124 1.00 97.06 114 THR A O 1
ATOM 890 N N . LYS A 1 115 ? 6.803 15.690 -18.734 1.00 97.81 115 LYS A N 1
ATOM 891 C CA . LYS A 1 115 ? 7.300 15.549 -20.104 1.00 97.81 115 LYS A CA 1
ATOM 892 C C . LYS A 1 115 ? 7.619 14.090 -20.417 1.00 97.81 115 LYS A C 1
ATOM 894 O O . LYS A 1 115 ? 8.328 13.436 -19.652 1.00 97.81 115 LYS A O 1
ATOM 899 N N . VAL A 1 116 ? 7.201 13.637 -21.593 1.00 97.12 116 VAL A N 1
ATOM 900 C CA . VAL A 1 116 ? 7.618 12.353 -22.171 1.00 97.12 116 VAL A CA 1
ATOM 901 C C . VAL A 1 116 ? 9.150 12.248 -22.197 1.00 97.12 116 VAL A C 1
ATOM 903 O O . VAL A 1 116 ? 9.846 13.243 -22.415 1.00 97.12 116 VAL A O 1
ATOM 906 N N . ASN A 1 117 ? 9.671 11.042 -21.977 1.00 96.12 117 ASN A N 1
ATOM 907 C CA . ASN A 1 117 ? 11.074 10.691 -21.731 1.00 96.12 117 ASN A CA 1
ATOM 908 C C . ASN A 1 117 ? 11.669 11.169 -20.396 1.00 96.12 117 ASN A C 1
ATOM 910 O O . ASN A 1 117 ? 12.880 11.039 -20.191 1.00 96.12 117 ASN A O 1
ATOM 914 N N . SER A 1 118 ? 10.864 11.692 -19.469 1.00 97.00 118 SER A N 1
ATOM 915 C CA . SER A 1 118 ? 11.358 12.025 -18.128 1.00 97.00 118 SER A CA 1
ATOM 916 C C . SER A 1 118 ? 11.512 10.778 -17.262 1.00 97.00 118 SER A C 1
ATOM 918 O O . SER A 1 118 ? 10.661 9.888 -17.259 1.00 97.00 118 SER A O 1
ATOM 920 N N . THR A 1 119 ? 12.582 10.737 -16.468 1.00 96.75 119 THR A N 1
ATOM 921 C CA . THR A 1 119 ? 12.733 9.753 -15.391 1.00 96.75 119 THR A CA 1
ATOM 922 C C . THR A 1 119 ? 11.791 10.118 -14.247 1.00 96.75 119 THR A C 1
ATOM 924 O O . THR A 1 119 ? 12.001 11.129 -13.580 1.00 96.75 119 THR A O 1
ATOM 927 N N . VAL A 1 120 ? 10.775 9.288 -14.015 1.00 97.06 120 VAL A N 1
ATOM 928 C CA . VAL A 1 120 ? 9.775 9.466 -12.949 1.00 97.06 120 VAL A CA 1
ATOM 929 C C . VAL A 1 120 ? 10.197 8.800 -11.640 1.00 97.06 120 VAL A C 1
ATOM 931 O O . VAL A 1 120 ? 9.823 9.260 -10.564 1.00 97.06 120 VAL A O 1
ATOM 934 N N . ILE A 1 121 ? 11.032 7.757 -11.709 1.00 95.56 121 ILE A N 1
ATOM 935 C CA . ILE A 1 121 ? 11.641 7.128 -10.531 1.00 95.56 121 ILE A CA 1
ATOM 936 C C . ILE A 1 121 ? 13.134 6.928 -10.796 1.00 95.56 121 ILE A C 1
ATOM 938 O O . ILE A 1 121 ? 13.485 6.213 -11.737 1.00 95.56 121 ILE A O 1
ATOM 942 N N . PRO A 1 122 ? 14.034 7.535 -10.004 1.00 96.31 122 PRO A N 1
ATOM 943 C CA . PRO A 1 122 ? 15.464 7.355 -10.207 1.00 96.31 122 PRO A CA 1
ATOM 944 C C . PRO A 1 122 ? 15.925 5.952 -9.790 1.00 96.31 122 PRO A C 1
ATOM 946 O O . PRO A 1 122 ? 15.300 5.289 -8.967 1.00 96.31 122 PRO A O 1
ATOM 949 N N . GLU A 1 123 ? 17.075 5.532 -10.312 1.00 95.00 123 GLU A N 1
ATOM 950 C CA . GLU A 1 123 ? 17.692 4.229 -10.017 1.00 95.00 123 GLU A CA 1
ATOM 951 C C . GLU A 1 123 ? 17.929 4.001 -8.520 1.00 95.00 123 GLU A C 1
ATOM 953 O O . GLU A 1 123 ? 17.594 2.945 -7.995 1.00 95.00 123 GLU A O 1
ATOM 958 N N . THR A 1 124 ? 18.386 5.026 -7.797 1.00 92.81 124 THR A N 1
ATOM 959 C CA . THR A 1 124 ? 18.631 4.970 -6.341 1.00 92.81 124 THR A CA 1
ATOM 960 C C . THR A 1 124 ? 17.402 4.593 -5.518 1.00 92.81 124 THR A C 1
ATOM 962 O O . THR A 1 124 ? 17.507 4.248 -4.347 1.00 92.81 124 THR A O 1
ATOM 965 N N . GLN A 1 125 ? 16.227 4.698 -6.126 1.00 91.38 125 GLN A N 1
ATOM 966 C CA . GLN A 1 125 ? 14.934 4.473 -5.517 1.00 91.38 125 GLN A CA 1
ATOM 967 C C . GLN A 1 125 ? 14.311 3.116 -5.880 1.00 91.38 125 GLN A C 1
ATOM 969 O O . GLN A 1 125 ? 13.234 2.819 -5.353 1.00 91.38 125 GLN A O 1
ATOM 974 N N . LEU A 1 126 ? 14.946 2.345 -6.771 1.00 92.31 126 LEU A N 1
ATOM 975 C CA . LEU A 1 126 ? 14.514 1.021 -7.242 1.00 92.31 126 LE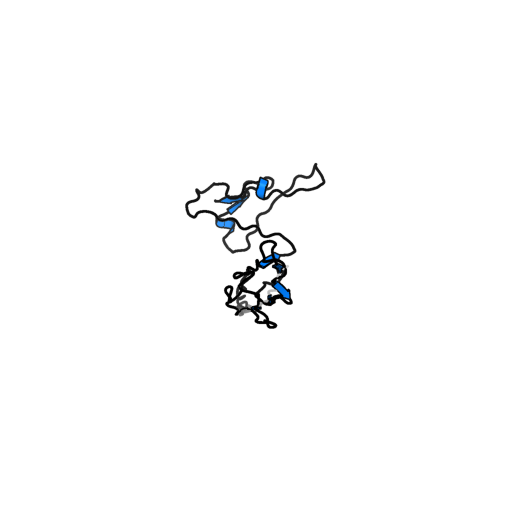U A CA 1
ATOM 976 C C . LEU A 1 126 ? 15.644 -0.024 -7.236 1.00 92.31 126 LEU A C 1
ATOM 978 O O . LEU A 1 126 ? 15.365 -1.208 -7.415 1.00 92.31 126 LEU A O 1
ATOM 982 N N . GLN A 1 127 ? 16.903 0.389 -7.055 1.00 91.00 127 GLN A N 1
ATOM 983 C CA . GLN A 1 127 ? 18.039 -0.523 -6.971 1.00 91.00 127 GLN A CA 1
ATOM 984 C C . GLN A 1 127 ? 17.866 -1.515 -5.814 1.00 91.00 127 GLN A C 1
ATOM 986 O O . GLN A 1 127 ? 17.503 -1.137 -4.699 1.00 91.00 127 GLN A O 1
ATOM 991 N N . ALA A 1 128 ? 18.143 -2.782 -6.096 1.00 89.31 128 ALA A N 1
ATOM 992 C CA . ALA A 1 128 ? 18.265 -3.825 -5.093 1.00 89.31 128 ALA A CA 1
ATOM 993 C C . ALA A 1 128 ? 19.731 -3.959 -4.655 1.00 89.31 128 ALA A C 1
ATOM 995 O O . ALA A 1 128 ? 20.648 -3.560 -5.375 1.00 89.31 128 ALA A O 1
ATOM 996 N N . GLU A 1 129 ? 19.947 -4.521 -3.469 1.00 88.06 129 GLU A N 1
ATOM 997 C CA . GLU A 1 129 ? 21.278 -4.85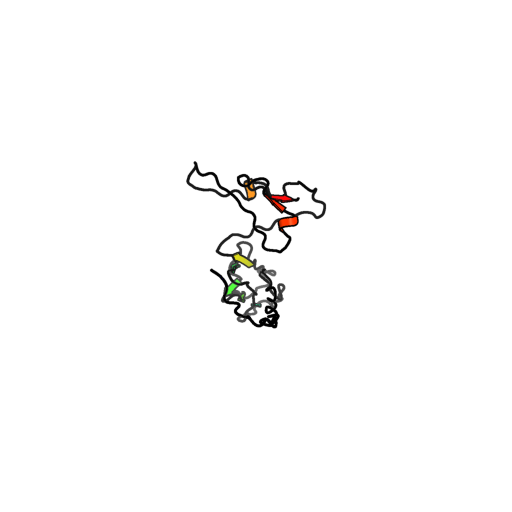0 -2.964 1.00 88.06 129 GLU A CA 1
ATOM 998 C C . GLU A 1 129 ? 21.413 -6.366 -2.846 1.00 88.06 129 GLU A C 1
ATOM 1000 O O . GLU A 1 129 ? 20.587 -7.022 -2.209 1.00 88.06 129 GLU A O 1
ATOM 1005 N N . ASP A 1 130 ? 22.480 -6.899 -3.433 1.00 87.94 130 ASP A N 1
ATOM 1006 C CA . ASP A 1 130 ? 22.946 -8.261 -3.202 1.00 87.94 130 ASP A CA 1
ATOM 1007 C C . ASP A 1 130 ? 24.235 -8.209 -2.369 1.00 87.94 130 ASP A C 1
ATOM 1009 O O . ASP A 1 130 ? 25.037 -7.276 -2.477 1.00 87.94 130 ASP A O 1
ATOM 1013 N N . ARG A 1 131 ? 24.416 -9.181 -1.472 1.00 91.31 131 ARG A N 1
ATOM 1014 C CA . ARG A 1 131 ? 25.615 -9.270 -0.626 1.00 91.31 131 ARG A CA 1
ATOM 1015 C C . ARG A 1 131 ? 26.841 -9.669 -1.437 1.00 91.31 131 ARG A C 1
ATOM 1017 O O . ARG A 1 131 ? 27.958 -9.319 -1.039 1.00 91.31 131 ARG A O 1
ATOM 1024 N N . ASP A 1 132 ? 26.632 -10.374 -2.541 1.00 93.25 132 ASP A N 1
ATOM 1025 C CA . ASP A 1 132 ? 27.684 -10.752 -3.467 1.00 93.25 132 ASP A CA 1
ATOM 1026 C C . ASP A 1 132 ? 28.046 -9.542 -4.340 1.00 93.25 132 ASP A C 1
ATOM 1028 O O . ASP A 1 132 ? 27.321 -9.122 -5.234 1.00 93.25 132 ASP A O 1
ATOM 1032 N N . LYS A 1 133 ? 29.192 -8.919 -4.036 1.00 83.75 133 LYS A N 1
ATOM 1033 C CA . LYS A 1 133 ? 29.591 -7.616 -4.608 1.00 83.75 133 LYS A CA 1
ATOM 1034 C C . LYS A 1 133 ? 29.877 -7.638 -6.110 1.00 83.75 133 LYS A C 1
ATOM 1036 O O . LYS A 1 133 ? 29.964 -6.572 -6.715 1.00 83.75 133 LYS A O 1
ATOM 1041 N N . ASP A 1 134 ? 30.086 -8.824 -6.667 1.00 90.62 134 ASP A N 1
ATOM 1042 C CA . ASP A 1 134 ? 30.442 -9.019 -8.071 1.00 90.62 134 ASP A CA 1
ATOM 1043 C C . ASP A 1 134 ? 29.213 -9.346 -8.940 1.00 90.62 134 ASP A C 1
ATOM 1045 O O . ASP A 1 134 ? 29.332 -9.426 -10.166 1.00 90.62 134 ASP A O 1
ATOM 1049 N N . ASP A 1 135 ? 28.032 -9.490 -8.327 1.00 89.88 135 ASP A N 1
ATOM 1050 C CA . ASP A 1 135 ? 26.802 -9.809 -9.038 1.00 89.88 135 ASP A CA 1
ATOM 1051 C C . ASP A 1 135 ? 26.229 -8.573 -9.739 1.00 89.88 135 ASP A C 1
ATOM 1053 O O . ASP A 1 135 ? 26.041 -7.497 -9.164 1.00 89.88 135 ASP A O 1
ATOM 1057 N N . ILE A 1 136 ? 25.928 -8.737 -11.028 1.00 91.38 136 ILE A N 1
ATOM 1058 C CA . ILE A 1 136 ? 25.222 -7.731 -11.820 1.00 91.38 136 ILE A CA 1
ATOM 1059 C C . ILE A 1 136 ? 23.733 -8.044 -11.745 1.00 91.38 136 ILE A C 1
ATOM 1061 O O . ILE A 1 136 ? 23.279 -9.069 -12.256 1.00 91.38 136 ILE A O 1
ATOM 1065 N N . LEU A 1 137 ? 22.969 -7.132 -11.149 1.00 93.31 137 LEU A N 1
ATOM 1066 C CA . LEU A 1 137 ? 21.525 -7.282 -11.018 1.00 93.31 137 LEU A CA 1
ATOM 1067 C C . LEU A 1 137 ? 20.802 -6.888 -12.307 1.00 93.31 137 LEU A C 1
ATOM 1069 O O . LEU A 1 137 ? 21.068 -5.836 -12.897 1.00 93.31 137 LEU A O 1
ATOM 1073 N N . PHE A 1 138 ? 19.864 -7.742 -12.717 1.00 94.88 138 PHE A N 1
ATOM 1074 C CA . PHE A 1 138 ? 19.004 -7.530 -13.875 1.00 94.88 138 PHE A CA 1
ATOM 1075 C C . PHE A 1 138 ? 17.556 -7.333 -13.433 1.00 94.88 138 PHE A C 1
ATOM 1077 O O . PHE A 1 138 ? 17.014 -8.109 -12.649 1.00 94.88 138 PHE A O 1
ATOM 1084 N N . TYR A 1 139 ? 16.926 -6.301 -13.975 1.00 94.75 139 TYR A N 1
ATOM 1085 C CA . TYR A 1 139 ? 15.606 -5.826 -13.597 1.00 94.75 139 TYR A CA 1
ATOM 1086 C C . TYR A 1 139 ? 14.627 -6.026 -14.749 1.00 94.75 139 TYR A C 1
ATOM 1088 O O . TYR A 1 139 ? 14.955 -5.805 -15.916 1.00 94.75 139 TYR A O 1
ATOM 1096 N N . THR A 1 140 ? 13.407 -6.428 -14.405 1.00 93.88 140 THR A N 1
ATOM 1097 C CA . THR A 1 140 ? 12.287 -6.570 -15.340 1.00 93.88 140 THR A CA 1
ATOM 1098 C C . THR A 1 140 ? 11.109 -5.773 -14.806 1.00 93.88 140 THR A C 1
ATOM 1100 O O . THR A 1 140 ? 10.822 -5.824 -13.612 1.00 93.88 140 THR A O 1
ATOM 1103 N N . LEU A 1 141 ? 10.427 -5.045 -15.689 1.00 93.88 141 LEU A N 1
ATOM 1104 C CA . LEU A 1 141 ? 9.171 -4.376 -15.378 1.00 93.88 141 LEU A CA 1
ATOM 1105 C C . LEU A 1 141 ? 8.032 -5.189 -15.979 1.00 93.88 141 LEU A C 1
ATOM 1107 O O . LEU A 1 141 ? 8.014 -5.441 -17.181 1.00 93.88 141 LEU A O 1
ATOM 1111 N N . GLN A 1 142 ? 7.103 -5.607 -15.129 1.00 91.81 142 GLN A N 1
ATOM 1112 C CA . GLN A 1 142 ? 5.917 -6.344 -15.530 1.00 91.81 142 GLN A CA 1
ATOM 1113 C C . GLN A 1 142 ? 4.691 -5.522 -15.150 1.00 91.81 142 GLN A C 1
ATOM 1115 O O . GLN A 1 142 ? 4.556 -5.102 -14.000 1.00 91.81 142 GLN A O 1
ATOM 1120 N N . GLU A 1 143 ? 3.805 -5.281 -16.114 1.00 88.81 143 GLU A N 1
ATOM 1121 C CA . GLU A 1 143 ? 2.548 -4.601 -15.830 1.00 88.81 143 GLU A CA 1
ATOM 1122 C C . GLU A 1 143 ? 1.626 -5.478 -14.977 1.00 88.81 143 GLU A C 1
ATOM 1124 O O . GLU A 1 143 ? 1.545 -6.694 -15.157 1.00 88.81 143 GLU A O 1
ATOM 1129 N N . MET A 1 144 ? 0.928 -4.838 -14.041 1.00 83.31 144 MET A N 1
ATOM 1130 C CA . MET A 1 144 ? -0.191 -5.456 -13.327 1.00 83.31 144 MET A CA 1
ATOM 1131 C C . MET A 1 144 ? -1.515 -5.023 -13.960 1.00 83.31 144 MET A C 1
ATOM 1133 O O . MET A 1 144 ? -2.353 -5.859 -14.281 1.00 83.31 144 MET A O 1
ATOM 1137 N N . THR A 1 145 ? -1.666 -3.725 -14.233 1.00 82.19 145 THR A N 1
ATOM 1138 C CA . THR A 1 145 ? -2.798 -3.170 -14.983 1.00 82.19 145 THR A CA 1
ATOM 1139 C C . THR A 1 145 ? -2.543 -3.263 -16.481 1.00 82.19 145 THR A C 1
ATOM 1141 O O . THR A 1 145 ? -1.504 -2.800 -16.949 1.00 82.19 145 THR A O 1
ATOM 1144 N N . ALA A 1 146 ? -3.507 -3.791 -17.236 1.00 89.69 146 ALA A N 1
ATOM 1145 C CA . ALA A 1 146 ? -3.407 -3.861 -18.692 1.00 89.69 146 ALA A CA 1
ATOM 1146 C C . ALA A 1 146 ? -3.175 -2.469 -19.306 1.00 89.69 146 ALA A C 1
ATOM 1148 O O . ALA A 1 146 ? -3.918 -1.530 -19.008 1.00 89.69 146 ALA A O 1
ATOM 1149 N N . GLY A 1 147 ? -2.158 -2.361 -20.163 1.00 92.25 147 GLY A N 1
ATOM 1150 C CA . GLY A 1 147 ? -1.786 -1.118 -20.841 1.00 92.25 147 GLY A CA 1
ATOM 1151 C C . GLY A 1 147 ? -0.901 -0.186 -20.010 1.00 92.25 147 GLY A C 1
ATOM 1152 O O . GLY A 1 147 ? -0.544 0.885 -20.482 1.00 92.25 147 GLY A O 1
ATOM 1153 N N . ALA A 1 148 ? -0.502 -0.554 -18.787 1.00 92.31 148 ALA A N 1
ATOM 1154 C CA . ALA A 1 148 ? 0.445 0.259 -18.016 1.00 92.31 148 ALA A CA 1
ATOM 1155 C C . ALA A 1 148 ? 1.846 0.266 -18.650 1.00 92.31 148 ALA A C 1
ATOM 1157 O O . ALA A 1 148 ? 2.555 1.270 -18.567 1.00 92.31 148 ALA A O 1
ATOM 1158 N N . SER A 1 149 ? 2.232 -0.832 -19.309 1.00 94.56 149 SER A N 1
ATOM 1159 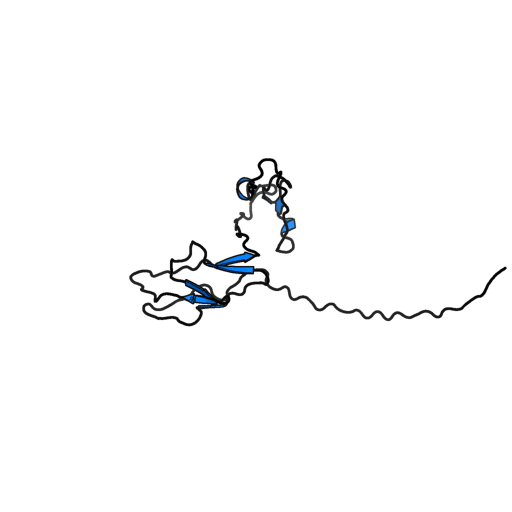C CA . SER A 1 149 ? 3.502 -0.921 -20.039 1.00 94.56 149 SER A CA 1
ATOM 1160 C C . SER A 1 149 ? 3.565 -0.032 -21.288 1.00 94.56 149 SER A C 1
ATOM 1162 O O . SER A 1 149 ? 4.658 0.182 -21.805 1.00 94.56 149 SER A O 1
ATOM 1164 N N . ASP A 1 150 ? 2.439 0.547 -21.724 1.00 96.69 150 ASP A N 1
ATOM 1165 C CA . ASP A 1 150 ? 2.402 1.525 -22.820 1.00 96.69 150 ASP A CA 1
ATOM 1166 C C . ASP A 1 150 ? 2.924 2.911 -22.396 1.00 96.69 150 ASP A C 1
ATOM 1168 O O . ASP A 1 150 ? 3.269 3.722 -23.251 1.00 96.69 150 ASP A O 1
ATOM 1172 N N . TYR A 1 151 ? 2.974 3.193 -21.087 1.00 96.81 151 TYR A N 1
ATOM 1173 C CA . TYR A 1 151 ? 3.335 4.509 -20.540 1.00 96.81 151 TYR A CA 1
ATOM 1174 C C . TYR A 1 151 ? 4.691 4.528 -19.837 1.00 96.81 151 TYR A C 1
ATOM 1176 O O . TYR A 1 151 ? 5.276 5.596 -19.665 1.00 96.81 151 TYR A O 1
ATOM 118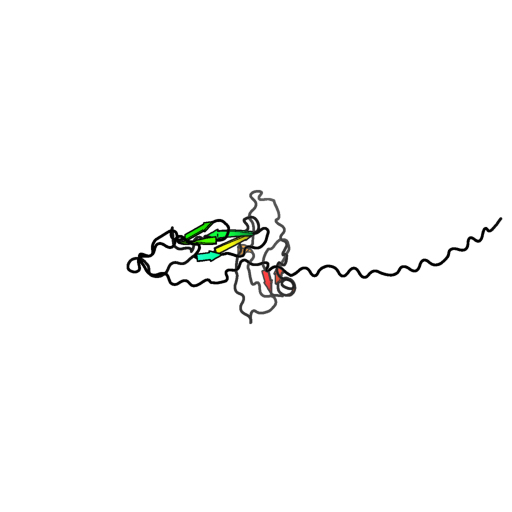4 N N . PHE A 1 152 ? 5.181 3.377 -19.372 1.00 96.88 152 PHE A N 1
ATOM 1185 C CA . PHE A 1 152 ? 6.383 3.318 -18.550 1.00 96.88 152 PHE A CA 1
ATOM 1186 C C . PHE A 1 152 ? 7.315 2.185 -18.956 1.00 96.88 152 PHE A C 1
ATOM 1188 O O . PHE A 1 152 ? 6.893 1.045 -19.153 1.00 96.88 152 PHE A O 1
ATOM 1195 N N . SER A 1 153 ? 8.614 2.475 -18.937 1.00 96.44 153 SER A N 1
ATOM 1196 C CA . SER A 1 153 ? 9.666 1.479 -19.131 1.00 96.44 153 SER A CA 1
ATOM 1197 C C . SER A 1 153 ? 10.852 1.690 -18.197 1.00 96.44 153 SER A C 1
ATOM 1199 O O . SER A 1 153 ? 11.053 2.761 -17.618 1.00 96.44 153 SER A O 1
ATOM 1201 N N . LEU A 1 154 ? 11.665 0.642 -18.035 1.00 96.69 154 LEU A N 1
ATOM 1202 C CA . LEU A 1 154 ? 12.984 0.786 -17.426 1.00 96.69 154 LEU A CA 1
ATOM 1203 C C . LEU A 1 154 ? 13.951 1.400 -18.434 1.00 96.69 154 LEU A C 1
ATOM 1205 O O . LEU A 1 154 ? 14.034 0.957 -19.578 1.00 96.69 154 LEU A O 1
ATOM 1209 N N . VAL A 1 155 ? 14.757 2.356 -17.974 1.00 95.88 155 VAL A N 1
ATOM 1210 C CA . VAL A 1 155 ? 15.829 2.961 -18.777 1.00 95.88 155 VAL A CA 1
ATOM 1211 C C . VAL A 1 155 ? 16.809 1.897 -19.288 1.00 95.88 155 VAL A C 1
ATOM 1213 O O . VAL A 1 155 ? 17.295 2.003 -20.413 1.00 95.88 155 VAL A O 1
ATOM 1216 N N . SER A 1 156 ? 17.117 0.880 -18.476 1.00 93.19 156 SER A N 1
ATOM 1217 C CA . SER A 1 156 ? 17.905 -0.289 -18.877 1.00 93.19 156 SER A CA 1
ATOM 1218 C C . SER A 1 156 ? 17.634 -1.478 -17.952 1.00 93.19 156 SER A C 1
ATOM 1220 O O . SER A 1 156 ? 17.298 -1.304 -16.783 1.00 93.19 156 SER A O 1
ATOM 1222 N N . VAL A 1 157 ? 17.894 -2.693 -18.440 1.00 92.56 157 VAL A N 1
ATOM 1223 C CA . VAL A 1 157 ? 17.808 -3.935 -17.649 1.00 92.56 157 VAL A CA 1
ATOM 1224 C C . VAL A 1 157 ? 18.787 -3.979 -16.476 1.00 92.56 157 VAL A C 1
ATOM 1226 O O . VAL A 1 157 ? 18.576 -4.747 -15.557 1.00 92.56 157 VAL A O 1
ATOM 1229 N N . ASN A 1 158 ? 19.852 -3.180 -16.486 1.00 92.19 158 ASN A N 1
ATOM 1230 C CA . ASN A 1 158 ? 20.851 -3.106 -15.412 1.00 92.19 158 ASN A CA 1
ATOM 1231 C C . ASN A 1 158 ? 20.924 -1.719 -14.752 1.00 92.19 158 ASN A C 1
ATOM 1233 O O . ASN A 1 158 ? 21.874 -1.437 -14.030 1.00 92.19 158 ASN A O 1
ATOM 1237 N N . ARG A 1 159 ? 19.955 -0.841 -15.045 1.00 90.00 159 ARG A N 1
ATOM 1238 C CA . ARG A 1 159 ? 19.791 0.472 -14.409 1.00 90.00 159 ARG A CA 1
ATOM 1239 C C . ARG A 1 159 ? 18.304 0.706 -14.172 1.00 90.00 159 ARG A C 1
ATOM 1241 O O . ARG A 1 159 ? 17.624 1.179 -15.091 1.00 90.00 159 ARG A O 1
ATOM 1248 N N . PRO A 1 160 ? 17.779 0.353 -12.989 1.00 93.69 160 PRO A N 1
ATOM 1249 C CA . PRO A 1 160 ? 16.350 0.367 -12.708 1.00 93.69 160 PRO A CA 1
ATOM 1250 C C . PRO A 1 160 ? 15.825 1.790 -12.489 1.00 93.69 160 PRO A C 1
ATOM 1252 O O . PRO A 1 160 ? 15.312 2.114 -11.433 1.00 93.69 160 PRO A O 1
ATOM 1255 N N . ALA A 1 161 ? 15.958 2.682 -13.463 1.00 96.44 161 ALA A N 1
ATOM 1256 C CA . ALA A 1 161 ? 15.243 3.952 -13.458 1.00 96.44 161 ALA A CA 1
ATOM 1257 C C . ALA A 1 161 ? 13.951 3.789 -14.264 1.00 96.44 161 ALA A C 1
ATOM 1259 O O . ALA A 1 161 ? 13.998 3.266 -15.377 1.00 96.44 161 ALA A O 1
ATOM 1260 N N . LEU A 1 162 ? 12.818 4.235 -13.720 1.00 96.81 162 LEU A N 1
ATOM 1261 C CA . LEU A 1 162 ? 11.538 4.209 -14.427 1.00 96.81 162 LEU A CA 1
ATOM 1262 C C . LEU A 1 162 ? 11.372 5.505 -15.222 1.00 96.81 162 LEU A C 1
ATOM 1264 O O . LEU A 1 162 ? 11.486 6.602 -14.664 1.00 96.81 162 LEU A O 1
ATOM 1268 N N . ARG A 1 163 ? 11.103 5.373 -16.517 1.00 96.94 163 ARG A N 1
ATOM 1269 C CA . ARG A 1 163 ? 10.888 6.471 -17.457 1.00 96.94 163 ARG A CA 1
ATOM 1270 C C . ARG A 1 163 ? 9.437 6.483 -17.922 1.00 96.94 163 ARG A C 1
ATOM 1272 O O . ARG A 1 163 ? 8.850 5.422 -18.092 1.00 96.94 163 ARG A O 1
ATOM 1279 N N . LEU A 1 164 ? 8.897 7.683 -18.114 1.00 97.06 164 LEU A N 1
ATOM 1280 C CA . LEU A 1 164 ? 7.639 7.924 -18.820 1.00 97.06 164 LEU A CA 1
ATOM 1281 C C . LEU A 1 164 ? 7.912 7.956 -20.332 1.00 97.06 164 LEU A C 1
ATOM 1283 O O . LEU A 1 164 ? 8.739 8.764 -20.762 1.00 97.06 164 LEU A O 1
ATOM 1287 N N . ASP A 1 165 ? 7.260 7.097 -21.111 1.00 93.81 165 ASP A N 1
ATOM 1288 C CA . ASP A 1 165 ? 7.434 6.974 -22.571 1.00 93.81 165 ASP A CA 1
ATOM 1289 C C . ASP A 1 165 ? 6.400 7.750 -23.405 1.00 93.81 165 ASP A C 1
ATOM 1291 O O . ASP A 1 165 ? 5.381 8.216 -22.844 1.00 93.81 165 ASP A O 1
#